Protein AF-A0A7V2XXB5-F1 (afdb_monomer_lite)

Radius of gyration: 15.59 Å; chains: 1; bounding box: 33×29×44 Å

pLDDT: mean 76.56, std 7.78, range [44.66, 89.81]

Secondary structure (DSSP, 8-state):
--GGGGGHHHHHHHHHHHHHHHTT-HHHHHHHHHHHHHHHHHHHHHHHT--TTTHHHHHHHHHHHHHHHHHHHHIIIIIIIS---HHHHHHHHHHHHHHHHHHHHHHHGGG-

Structure (mmCIF, N/CA/C/O backbone):
data_AF-A0A7V2XXB5-F1
#
_entry.id   AF-A0A7V2XXB5-F1
#
loop_
_atom_site.group_PDB
_atom_site.id
_atom_site.type_symbol
_atom_site.label_atom_id
_atom_site.label_alt_id
_atom_site.label_comp_id
_atom_site.label_asym_id
_atom_site.label_entity_id
_atom_site.label_seq_id
_atom_site.pdbx_PDB_ins_code
_atom_site.Cartn_x
_atom_site.Cartn_y
_atom_site.Cartn_z
_atom_site.occupancy
_atom_site.B_iso_or_equiv
_atom_site.auth_seq_id
_atom_site.auth_comp_id
_atom_site.auth_asym_id
_atom_site.auth_atom_id
_atom_site.pdbx_PDB_model_num
ATOM 1 N N . MET A 1 1 ? -5.727 11.584 25.026 1.00 53.78 1 MET A N 1
ATOM 2 C CA . MET A 1 1 ? -5.067 11.794 23.717 1.00 53.78 1 MET A CA 1
ATOM 3 C C . MET A 1 1 ? -6.157 12.047 22.678 1.00 53.78 1 MET A C 1
ATOM 5 O O . MET A 1 1 ? -7.113 11.283 22.649 1.00 53.78 1 MET A O 1
ATOM 9 N N . SER A 1 2 ? -6.111 13.148 21.919 1.00 65.25 2 SER A N 1
ATOM 10 C CA . SER A 1 2 ? -7.188 13.483 20.969 1.00 65.25 2 SER A CA 1
ATOM 11 C C . SER A 1 2 ? -7.191 12.485 19.808 1.00 65.25 2 SER A C 1
ATOM 13 O O . SER A 1 2 ? -6.167 12.338 19.144 1.00 65.25 2 SER A O 1
ATOM 15 N N . ARG A 1 3 ? -8.326 11.822 19.535 1.00 67.38 3 ARG A N 1
ATOM 16 C CA . ARG A 1 3 ? -8.477 10.838 18.435 1.00 67.38 3 ARG A CA 1
ATOM 17 C C . ARG A 1 3 ? -8.081 11.401 17.062 1.00 67.38 3 ARG A C 1
ATOM 19 O O . ARG A 1 3 ? -7.712 10.647 16.173 1.00 67.38 3 ARG A O 1
ATOM 26 N N . LYS A 1 4 ? -8.058 12.731 16.918 1.00 67.62 4 LYS A N 1
ATOM 27 C CA . LYS A 1 4 ? -7.592 13.449 15.722 1.00 67.62 4 LYS A CA 1
ATOM 28 C C . LYS A 1 4 ? -6.108 13.218 15.397 1.00 67.62 4 LYS A C 1
ATOM 30 O O . LYS A 1 4 ? -5.734 13.327 14.238 1.00 67.62 4 LYS A O 1
ATOM 35 N N . ILE A 1 5 ? -5.275 12.862 16.381 1.00 78.38 5 ILE A N 1
ATOM 36 C CA . ILE A 1 5 ? -3.846 12.561 16.166 1.00 78.38 5 ILE A CA 1
ATOM 37 C C . ILE A 1 5 ? -3.670 11.302 15.303 1.00 78.38 5 ILE A C 1
ATOM 39 O O . ILE A 1 5 ? -2.706 11.206 14.555 1.00 78.38 5 ILE A O 1
ATOM 43 N N . LEU A 1 6 ? -4.630 10.372 15.320 1.00 78.38 6 LEU A N 1
ATOM 44 C CA . LEU A 1 6 ? -4.590 9.161 14.491 1.00 78.38 6 LEU A CA 1
ATOM 45 C C . LEU A 1 6 ? -4.762 9.452 12.989 1.00 78.38 6 LEU A C 1
ATOM 47 O O . LEU A 1 6 ? -4.502 8.578 12.172 1.00 78.38 6 LEU A O 1
ATOM 51 N N . LEU A 1 7 ? -5.158 10.675 12.611 1.00 80.81 7 LEU A N 1
ATOM 52 C CA . LEU A 1 7 ? -5.282 11.102 11.213 1.00 80.81 7 LEU A CA 1
ATOM 53 C C . LEU A 1 7 ? -3.983 11.703 10.644 1.00 80.81 7 LEU A C 1
ATOM 55 O O . LEU A 1 7 ? -3.920 11.985 9.450 1.00 80.81 7 LEU A O 1
ATOM 59 N N . LEU A 1 8 ? -2.940 11.888 11.463 1.00 83.69 8 LEU A N 1
ATOM 60 C CA . LEU A 1 8 ? -1.641 12.398 11.003 1.00 83.69 8 LEU A CA 1
ATOM 61 C C . LEU A 1 8 ? -0.978 11.498 9.947 1.00 83.69 8 LEU A C 1
ATOM 63 O O . LEU A 1 8 ? -0.561 12.037 8.922 1.00 83.69 8 LEU A O 1
ATOM 67 N N . PRO A 1 9 ? -0.902 10.162 10.133 1.00 84.06 9 PRO A N 1
ATOM 68 C CA . PRO A 1 9 ? -0.324 9.274 9.127 1.00 84.06 9 PRO A CA 1
ATOM 69 C C . PRO A 1 9 ? -1.003 9.372 7.746 1.00 84.06 9 PRO A C 1
ATOM 71 O O . PRO A 1 9 ? -0.283 9.611 6.776 1.00 84.06 9 PRO A O 1
ATOM 74 N N . PRO A 1 10 ? -2.347 9.287 7.610 1.00 86.38 10 PRO A N 1
ATOM 75 C CA . PRO A 1 10 ? -2.985 9.480 6.308 1.00 86.38 10 PRO A CA 1
ATOM 76 C C . PRO A 1 10 ? -2.764 10.881 5.737 1.00 86.38 10 PRO A C 1
ATOM 78 O O . PRO A 1 10 ? -2.495 11.014 4.548 1.00 86.38 10 PRO A O 1
ATOM 81 N N . LEU A 1 11 ? -2.802 11.936 6.554 1.00 86.12 11 LEU A N 1
ATOM 82 C CA . LEU A 1 11 ? -2.549 13.294 6.060 1.00 86.12 11 LEU A CA 1
ATOM 83 C C . LEU A 1 11 ? -1.138 13.455 5.478 1.00 86.12 11 LEU A C 1
ATOM 85 O O . LEU A 1 11 ? -0.986 14.067 4.424 1.00 86.12 11 LEU A O 1
ATOM 89 N N . PHE A 1 12 ? -0.121 12.881 6.120 1.00 88.62 12 PHE A N 1
ATOM 90 C CA . PHE A 1 12 ? 1.251 12.927 5.615 1.00 88.62 12 PHE A CA 1
ATOM 91 C C . PHE A 1 12 ? 1.388 12.217 4.259 1.00 88.62 12 PHE A C 1
ATOM 93 O O . PHE A 1 12 ? 1.969 12.763 3.323 1.00 88.62 12 PHE A O 1
ATOM 100 N N . LEU A 1 13 ? 0.791 11.029 4.130 1.00 89.25 13 LEU A N 1
ATOM 101 C CA . LEU A 1 13 ? 0.825 10.244 2.892 1.00 89.25 13 LEU A CA 1
ATOM 102 C C . LEU A 1 13 ? 0.050 10.925 1.754 1.00 89.25 13 LEU A C 1
ATOM 104 O O . LEU A 1 13 ? 0.486 10.891 0.604 1.00 89.25 13 LEU A O 1
ATOM 108 N N . LEU A 1 14 ? -1.056 11.606 2.074 1.00 88.88 14 LEU A N 1
ATOM 109 C CA . LEU A 1 14 ? -1.803 12.410 1.108 1.00 88.88 14 LEU A CA 1
ATOM 110 C C . LEU A 1 14 ? -0.943 13.550 0.551 1.00 88.88 14 LEU A C 1
ATOM 112 O O . LEU A 1 14 ? -0.898 13.732 -0.663 1.00 88.88 14 LEU A O 1
ATOM 116 N N . VAL A 1 15 ? -0.239 14.288 1.416 1.00 89.81 15 VAL A N 1
ATOM 117 C CA . VAL A 1 15 ? 0.663 15.372 0.990 1.00 89.81 15 VAL A CA 1
ATOM 118 C C . VAL A 1 15 ? 1.767 14.834 0.079 1.00 89.81 15 VAL A C 1
ATOM 120 O O . VAL A 1 15 ? 2.007 15.425 -0.972 1.00 89.81 15 VAL A O 1
ATOM 123 N N . GLY A 1 16 ? 2.367 13.689 0.425 1.00 84.94 16 GLY A N 1
ATOM 124 C CA . GLY A 1 16 ? 3.335 13.003 -0.439 1.00 84.94 16 GLY A CA 1
ATOM 125 C C . GLY A 1 16 ? 2.763 12.694 -1.825 1.00 84.94 16 GLY A C 1
ATOM 126 O O . GLY A 1 16 ? 3.382 13.023 -2.832 1.00 84.94 16 GLY A O 1
ATOM 127 N N . SER A 1 17 ? 1.530 12.177 -1.891 1.00 87.31 17 SER A N 1
ATOM 128 C CA . SER A 1 17 ? 0.873 11.884 -3.173 1.00 87.31 17 SER A CA 1
ATOM 129 C C . SER A 1 17 ? 0.620 13.144 -4.004 1.00 87.31 17 SER A C 1
ATOM 131 O O . SER A 1 17 ? 0.897 13.163 -5.198 1.00 87.31 17 SER A O 1
ATOM 133 N N . VAL A 1 18 ? 0.163 14.236 -3.388 1.00 89.44 18 VAL A N 1
ATOM 134 C CA . VAL A 1 18 ? -0.078 15.497 -4.104 1.00 89.44 18 VAL A CA 1
ATOM 135 C C . VAL A 1 18 ? 1.232 16.070 -4.645 1.00 89.44 18 VAL A C 1
ATOM 137 O O . VAL A 1 18 ? 1.263 16.546 -5.778 1.00 89.44 18 VAL A O 1
ATOM 140 N N . PHE A 1 19 ? 2.316 15.983 -3.873 1.00 88.38 19 PHE A N 1
ATOM 141 C CA . PHE A 1 19 ? 3.628 16.459 -4.297 1.00 88.38 19 PHE A CA 1
ATOM 142 C C . PHE A 1 19 ? 4.179 15.636 -5.471 1.00 88.38 19 PHE A C 1
ATOM 144 O O . PHE A 1 19 ? 4.572 16.211 -6.484 1.00 88.38 19 PHE A O 1
ATOM 151 N N . SER A 1 20 ? 4.099 14.303 -5.402 1.00 86.56 20 SER A N 1
ATOM 152 C CA . SER A 1 20 ? 4.509 13.424 -6.508 1.00 86.56 20 SER A CA 1
ATOM 153 C C . SER A 1 20 ? 3.636 13.573 -7.761 1.00 86.56 20 SER A C 1
ATOM 155 O O . SER A 1 20 ? 4.096 13.371 -8.882 1.00 86.56 20 SER A O 1
ATOM 157 N N . CYS A 1 21 ? 2.371 13.978 -7.603 1.00 83.56 21 CYS A N 1
ATOM 158 C CA . CYS A 1 21 ? 1.518 14.332 -8.738 1.00 83.56 21 CYS A CA 1
ATOM 159 C C . CYS A 1 21 ? 2.015 15.597 -9.456 1.00 83.56 21 CYS A C 1
ATOM 161 O O . CYS A 1 21 ? 1.871 15.707 -10.671 1.00 83.56 21 CYS A O 1
ATOM 163 N N . GLN A 1 22 ? 2.582 16.556 -8.718 1.00 84.94 22 GLN A N 1
ATOM 164 C CA . GLN A 1 22 ? 3.125 17.796 -9.279 1.00 84.94 22 GLN A CA 1
ATOM 165 C C . GLN A 1 22 ? 4.503 17.593 -9.920 1.00 84.94 22 GLN A C 1
ATOM 167 O O . GLN A 1 22 ? 4.822 18.281 -10.888 1.00 84.94 22 GLN A O 1
ATOM 172 N N . SER A 1 23 ? 5.303 16.642 -9.425 1.00 80.06 23 SER A N 1
ATOM 173 C CA . SER A 1 23 ? 6.631 16.322 -9.970 1.00 80.06 23 SER A CA 1
ATOM 174 C C . SER A 1 23 ? 6.606 15.434 -11.225 1.00 80.06 23 SER A C 1
ATOM 176 O O . SER A 1 23 ? 7.664 15.152 -11.779 1.00 80.06 23 SER A O 1
ATOM 178 N N . ASN A 1 24 ? 5.426 15.020 -11.718 1.00 72.31 24 ASN A N 1
ATOM 179 C CA . ASN A 1 24 ? 5.250 14.043 -12.811 1.00 72.31 24 ASN A CA 1
ATOM 180 C C . ASN A 1 24 ? 5.884 12.658 -12.544 1.00 72.31 24 ASN A C 1
ATOM 182 O O . ASN A 1 24 ? 6.016 11.841 -13.460 1.00 72.31 24 ASN A O 1
ATOM 186 N N . GLU A 1 25 ? 6.213 12.340 -11.293 1.00 76.31 25 GLU A N 1
ATOM 187 C CA . GLU A 1 25 ? 6.720 11.028 -10.887 1.00 76.31 25 GLU A CA 1
ATOM 188 C C . GLU A 1 25 ? 5.542 10.067 -10.699 1.00 76.31 25 GLU A C 1
ATOM 190 O O . GLU A 1 25 ? 5.043 9.841 -9.595 1.00 76.31 25 GLU A O 1
ATOM 195 N N . SER A 1 26 ? 5.048 9.511 -11.814 1.00 74.50 26 SER A N 1
ATOM 196 C CA . SER A 1 26 ? 3.833 8.687 -11.794 1.00 74.50 26 SER A CA 1
ATOM 197 C C . SER A 1 26 ? 3.934 7.504 -10.827 1.00 74.50 26 SER A C 1
ATOM 199 O O . SER A 1 26 ? 2.928 7.183 -10.201 1.00 74.50 26 SER A O 1
ATOM 201 N N . LEU A 1 27 ? 5.095 6.853 -10.704 1.00 74.50 27 LEU A N 1
ATOM 202 C CA . LEU A 1 27 ? 5.262 5.711 -9.800 1.00 74.50 27 LEU A CA 1
ATOM 203 C C . LEU A 1 27 ? 5.170 6.132 -8.335 1.00 74.50 27 LEU A C 1
ATOM 205 O O . LEU A 1 27 ? 4.369 5.561 -7.594 1.00 74.50 27 LEU A O 1
ATOM 209 N N . ASP A 1 28 ? 5.907 7.170 -7.942 1.00 78.25 28 ASP A N 1
ATOM 210 C CA . ASP A 1 28 ? 5.883 7.677 -6.571 1.00 78.25 28 ASP A CA 1
ATOM 211 C C . ASP A 1 28 ? 4.482 8.154 -6.191 1.00 78.25 28 ASP A C 1
ATOM 213 O O . ASP A 1 28 ? 3.987 7.814 -5.116 1.00 78.25 28 ASP A O 1
ATOM 217 N N . PHE A 1 29 ? 3.777 8.827 -7.107 1.00 82.62 29 PHE A N 1
ATOM 218 C CA . PHE A 1 29 ? 2.373 9.192 -6.918 1.00 82.62 29 PHE A CA 1
ATOM 219 C C . PHE A 1 29 ? 1.509 7.985 -6.528 1.00 82.62 29 PHE A C 1
ATOM 221 O O . PHE A 1 29 ? 0.782 8.042 -5.534 1.00 82.62 29 PHE A O 1
ATOM 228 N N . TRP A 1 30 ? 1.598 6.884 -7.281 1.00 79.94 30 TRP A N 1
ATOM 229 C CA . TRP A 1 30 ? 0.812 5.680 -7.008 1.00 79.94 30 TRP A CA 1
ATOM 230 C C . TRP A 1 30 ? 1.214 5.011 -5.691 1.00 79.94 30 TRP A C 1
ATOM 232 O O . TRP A 1 30 ? 0.331 4.549 -4.968 1.00 79.94 30 TRP A O 1
ATOM 242 N N . PHE A 1 31 ? 2.505 4.992 -5.347 1.00 81.94 31 PHE A N 1
ATOM 243 C CA . PHE A 1 31 ? 2.981 4.471 -4.063 1.00 81.94 31 PHE A CA 1
ATOM 244 C C . PHE A 1 31 ? 2.450 5.285 -2.878 1.00 81.94 31 PHE A C 1
ATOM 246 O O . PHE A 1 31 ? 1.882 4.711 -1.943 1.00 81.94 31 PHE A O 1
ATOM 253 N N . TRP A 1 32 ? 2.566 6.614 -2.924 1.00 83.94 32 TRP A N 1
ATOM 254 C CA . TRP A 1 32 ? 2.048 7.492 -1.873 1.00 83.94 32 TRP A CA 1
ATOM 255 C C . TRP A 1 32 ? 0.524 7.418 -1.766 1.00 83.94 32 TRP A C 1
ATOM 257 O O . TRP A 1 32 ? -0.011 7.363 -0.658 1.00 83.94 32 TRP A O 1
ATOM 267 N N . LEU A 1 33 ? -0.185 7.347 -2.898 1.00 83.06 33 LEU A N 1
ATOM 268 C CA . LEU A 1 33 ? -1.639 7.193 -2.928 1.00 83.06 33 LEU A CA 1
ATOM 269 C C . LEU A 1 33 ? -2.080 5.848 -2.333 1.00 83.06 33 LEU A C 1
ATOM 271 O O . LEU A 1 33 ? -3.039 5.799 -1.560 1.00 83.06 33 LEU A O 1
ATOM 275 N N . PHE A 1 34 ? -1.375 4.759 -2.646 1.00 84.75 34 PHE A N 1
ATOM 276 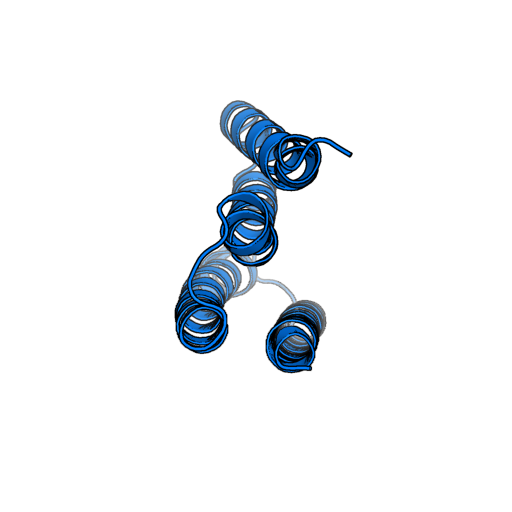C CA . PHE A 1 34 ? -1.645 3.448 -2.058 1.00 84.75 34 PHE A CA 1
ATOM 277 C C . PHE A 1 34 ? -1.415 3.460 -0.545 1.00 84.75 34 PHE A C 1
ATOM 279 O O . PHE A 1 34 ? -2.284 3.025 0.212 1.00 84.75 34 PHE A O 1
ATOM 286 N N . GLY A 1 35 ? -0.295 4.033 -0.092 1.00 82.81 35 GLY A N 1
ATOM 287 C CA . GLY A 1 35 ? -0.015 4.229 1.329 1.00 82.81 35 GLY A CA 1
ATOM 288 C C . GLY A 1 35 ? -1.100 5.053 2.027 1.00 82.81 35 GLY A C 1
ATOM 289 O O . GLY A 1 35 ? -1.571 4.677 3.103 1.00 82.81 35 GLY A O 1
ATOM 290 N N . PHE A 1 36 ? -1.557 6.139 1.400 1.00 86.31 36 PHE A N 1
ATOM 291 C CA . PHE A 1 36 ? -2.657 6.955 1.905 1.00 86.31 36 PHE A CA 1
ATOM 292 C C . PHE A 1 36 ? -3.934 6.128 2.085 1.00 86.31 36 PHE A C 1
ATOM 294 O O . PHE A 1 36 ? -4.477 6.082 3.189 1.00 86.31 36 PHE A O 1
ATOM 301 N N . LEU A 1 37 ? -4.383 5.426 1.043 1.00 84.12 37 LEU A N 1
ATOM 302 C CA . LEU A 1 37 ? -5.606 4.617 1.080 1.00 84.12 37 LEU A CA 1
ATOM 303 C C . LEU A 1 37 ? -5.517 3.496 2.123 1.00 84.12 37 LEU A C 1
ATOM 305 O O . LEU A 1 37 ? -6.468 3.259 2.868 1.00 84.12 37 LEU A O 1
ATOM 309 N N . PHE A 1 38 ? -4.349 2.868 2.234 1.00 82.81 38 PHE A N 1
ATOM 310 C CA . PHE A 1 38 ? -4.060 1.849 3.233 1.00 82.81 38 PHE A CA 1
ATOM 311 C C . PHE A 1 38 ? -4.131 2.394 4.667 1.00 82.81 38 PHE A C 1
ATOM 313 O O . PHE A 1 38 ? -4.787 1.818 5.536 1.00 82.81 38 PHE A O 1
ATOM 320 N N . SER A 1 39 ? -3.507 3.545 4.917 1.00 82.19 39 SER A N 1
ATOM 321 C CA . SER A 1 39 ? -3.542 4.194 6.230 1.00 82.19 39 SER A CA 1
ATOM 322 C C . SER A 1 39 ? -4.950 4.682 6.594 1.00 82.19 39 SER A C 1
ATOM 324 O O . SER A 1 39 ? -5.379 4.514 7.733 1.00 82.19 39 SER A O 1
ATOM 326 N N . CYS A 1 40 ? -5.717 5.198 5.629 1.00 82.75 40 CYS A N 1
ATOM 327 C CA . CYS A 1 40 ? -7.127 5.527 5.818 1.00 82.75 40 CYS A CA 1
ATOM 328 C C . CYS A 1 40 ? -7.918 4.294 6.249 1.00 82.75 40 CYS A C 1
ATOM 330 O O . CYS A 1 40 ? -8.709 4.375 7.183 1.00 82.75 40 CYS A O 1
ATOM 332 N N . LEU A 1 41 ? -7.663 3.135 5.644 1.00 82.12 41 LEU A N 1
ATOM 333 C CA . LEU A 1 41 ? -8.337 1.906 6.036 1.00 82.12 41 LEU A CA 1
ATOM 334 C C . LEU A 1 41 ? -8.109 1.537 7.502 1.00 82.12 41 LEU A C 1
ATOM 336 O O . LEU A 1 41 ? -9.045 1.111 8.169 1.00 82.12 41 LEU A O 1
ATOM 340 N N . ILE A 1 42 ? -6.884 1.696 8.001 1.00 78.25 42 ILE A N 1
ATOM 341 C CA . ILE A 1 42 ? -6.510 1.296 9.363 1.00 78.25 42 ILE A CA 1
ATOM 342 C C . ILE A 1 42 ? -6.956 2.339 10.390 1.00 78.25 42 ILE A C 1
ATOM 344 O O . ILE A 1 42 ? -7.557 1.992 11.404 1.00 78.25 42 ILE A O 1
ATOM 348 N N . PHE A 1 43 ? -6.664 3.617 10.145 1.00 78.75 43 PHE A N 1
ATOM 349 C CA . PHE A 1 43 ? -6.795 4.665 11.156 1.00 78.75 43 PHE A CA 1
ATOM 350 C C . PHE A 1 43 ? -8.164 5.348 11.168 1.00 78.75 43 PHE A C 1
ATOM 352 O O . PHE A 1 43 ? -8.598 5.814 12.221 1.00 78.75 43 PHE A O 1
ATOM 359 N N . LEU A 1 44 ? -8.866 5.414 10.033 1.00 78.44 44 LEU A N 1
ATOM 360 C CA . LEU A 1 44 ? -10.137 6.135 9.927 1.00 78.44 44 LEU A CA 1
ATOM 361 C C . LEU A 1 44 ? -11.260 5.471 10.744 1.00 78.44 44 LEU A C 1
ATOM 363 O O . LEU A 1 44 ? -11.950 6.192 11.469 1.00 78.44 44 LEU A O 1
ATOM 367 N N . PRO A 1 45 ? -11.409 4.129 10.745 1.00 76.06 45 PRO A N 1
ATOM 368 C CA . PRO A 1 45 ? -12.399 3.470 11.594 1.00 76.06 45 PRO A CA 1
ATOM 369 C C . PRO A 1 45 ? -12.132 3.663 13.092 1.00 76.06 45 PRO A C 1
ATOM 371 O O . PRO A 1 45 ? -13.067 3.897 13.857 1.00 76.06 45 PRO A O 1
ATOM 374 N N . VAL A 1 46 ? -10.853 3.671 13.492 1.00 74.75 46 VAL A N 1
ATOM 375 C CA . VAL A 1 46 ? -10.415 3.905 14.880 1.00 74.75 46 VAL A CA 1
ATOM 376 C C . VAL A 1 46 ? -10.659 5.359 15.302 1.00 74.75 46 VAL A C 1
ATOM 378 O O . VAL A 1 46 ? -11.151 5.627 16.399 1.00 74.75 46 VAL A O 1
ATOM 381 N N . ALA A 1 47 ? -1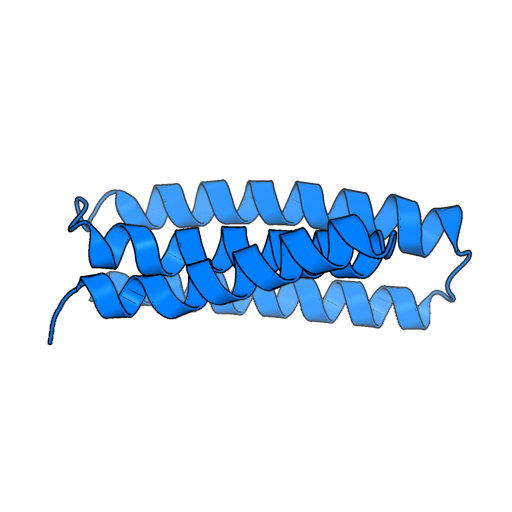0.356 6.325 14.431 1.00 71.75 47 ALA A N 1
ATOM 382 C CA . ALA A 1 47 ? -10.537 7.747 14.714 1.00 71.75 47 ALA A CA 1
ATOM 383 C C . ALA A 1 47 ? -12.021 8.147 14.821 1.00 71.75 47 ALA A C 1
ATOM 385 O O . ALA A 1 47 ? -12.360 9.026 15.618 1.00 71.75 47 ALA A O 1
ATOM 386 N N . LEU A 1 48 ? -12.893 7.495 14.044 1.00 75.19 48 LEU A N 1
ATOM 387 C CA . LEU A 1 48 ? -14.317 7.824 13.915 1.00 75.19 48 LEU A CA 1
ATOM 388 C C . LEU A 1 48 ? -15.261 6.881 14.681 1.00 75.19 48 LEU A C 1
ATOM 390 O O . LEU A 1 48 ? -16.465 7.111 14.668 1.00 75.19 48 LEU A O 1
ATOM 394 N N . SER A 1 49 ? -14.732 5.891 15.413 1.00 70.12 49 SER A N 1
ATOM 395 C CA . SER A 1 49 ? -15.518 5.013 16.309 1.00 70.12 49 SER A CA 1
ATOM 396 C C . SER A 1 49 ? -16.620 4.232 15.589 1.00 70.12 49 SER A C 1
ATOM 398 O O . SER A 1 49 ? -17.777 4.231 16.008 1.00 70.12 49 SER A O 1
ATOM 400 N N . PHE A 1 50 ? -16.260 3.606 14.472 1.00 70.38 50 PHE A N 1
ATOM 401 C CA . PHE A 1 50 ? -17.171 2.739 13.730 1.00 70.38 50 PHE A CA 1
ATOM 402 C C . PHE A 1 50 ? -17.459 1.423 14.480 1.00 70.38 50 PHE A C 1
ATOM 404 O O . PHE A 1 50 ? -16.723 1.035 15.375 1.00 70.38 50 PHE A O 1
ATOM 411 N N . ASP A 1 51 ? -18.532 0.729 14.089 1.00 69.12 51 ASP A N 1
ATOM 412 C CA . ASP A 1 51 ? -18.980 -0.543 14.679 1.00 69.12 51 ASP A CA 1
ATOM 413 C C . ASP A 1 51 ? -17.932 -1.669 14.517 1.00 69.12 51 ASP A C 1
ATOM 415 O O . ASP A 1 51 ? -17.752 -2.223 13.422 1.00 69.12 51 ASP A O 1
ATOM 419 N N . ASP A 1 52 ? -17.272 -2.026 15.625 1.00 66.38 52 ASP A N 1
ATOM 420 C CA . ASP A 1 52 ? -16.109 -2.928 15.706 1.00 66.38 52 ASP A CA 1
ATOM 421 C C . ASP A 1 52 ? -16.330 -4.306 15.057 1.00 66.38 52 ASP A C 1
ATOM 423 O O . ASP A 1 52 ? -15.388 -4.960 14.608 1.00 66.38 52 ASP A O 1
ATOM 427 N N . LYS A 1 53 ? -17.581 -4.768 14.937 1.00 68.31 53 LYS A N 1
ATOM 428 C CA . LYS A 1 53 ? -17.879 -6.081 14.337 1.00 68.31 53 LYS A CA 1
ATOM 429 C C . LYS A 1 53 ? -17.866 -6.076 12.810 1.00 68.31 53 LYS A C 1
ATOM 431 O O . LYS A 1 53 ? -17.559 -7.104 12.201 1.00 68.31 53 LYS A O 1
ATOM 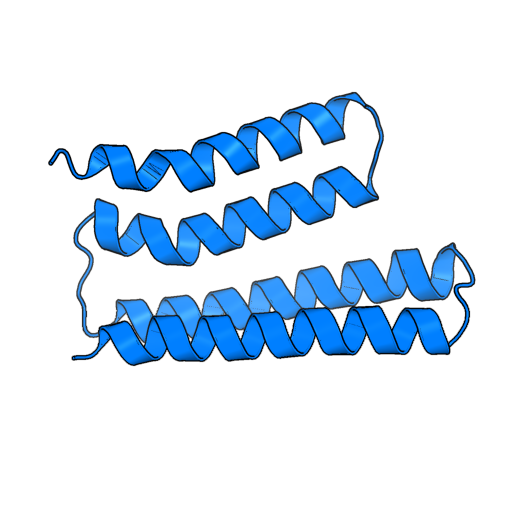436 N N . LYS A 1 54 ? -18.228 -4.955 12.181 1.00 69.19 54 LYS A N 1
ATOM 437 C CA . LYS A 1 54 ? -18.395 -4.844 10.718 1.00 69.19 54 LYS A CA 1
ATOM 438 C C . LYS A 1 54 ? -17.179 -4.218 10.044 1.00 69.19 54 LYS A C 1
ATOM 440 O O . LYS A 1 54 ? -16.857 -4.579 8.914 1.00 69.19 54 LYS A O 1
ATOM 445 N N . VAL A 1 55 ? -16.488 -3.330 10.753 1.00 74.75 55 VAL A N 1
ATOM 446 C CA . VAL A 1 55 ? -15.287 -2.619 10.293 1.00 74.75 55 VAL A CA 1
ATOM 447 C C . VAL A 1 55 ? -14.207 -3.547 9.714 1.00 74.75 55 VAL A C 1
ATOM 449 O O . VAL A 1 55 ? -13.791 -3.291 8.582 1.00 74.75 55 VAL A O 1
ATOM 452 N N . PRO A 1 56 ? -13.831 -4.671 10.360 1.00 72.75 56 PRO A N 1
ATOM 453 C CA . PRO A 1 56 ? -12.763 -5.538 9.856 1.00 72.75 56 PRO A CA 1
ATOM 454 C C . PRO A 1 56 ? -13.104 -6.199 8.520 1.00 72.75 56 PRO A C 1
ATOM 456 O O . PRO A 1 56 ? -12.235 -6.399 7.675 1.00 72.75 56 PRO A O 1
ATOM 459 N N . VAL A 1 57 ? -14.382 -6.527 8.299 1.00 76.31 57 VAL A N 1
ATOM 460 C CA . VAL A 1 57 ? -14.836 -7.159 7.052 1.00 76.31 57 VAL A CA 1
ATOM 461 C C . VAL A 1 57 ? -14.751 -6.165 5.897 1.00 76.31 57 VAL A C 1
ATOM 463 O O . VAL A 1 57 ? -14.222 -6.505 4.840 1.00 76.31 57 VAL A O 1
ATOM 466 N N . PHE A 1 58 ? -15.212 -4.928 6.109 1.00 76.88 58 PHE A N 1
ATOM 467 C CA . PHE A 1 58 ? -15.109 -3.867 5.106 1.00 76.88 58 PHE A CA 1
ATOM 468 C C . PHE A 1 58 ? -13.658 -3.483 4.820 1.00 76.88 58 PHE A C 1
ATOM 470 O O . PHE A 1 58 ? -13.308 -3.300 3.657 1.00 76.88 58 PHE A O 1
ATOM 477 N N . GLN A 1 59 ? -12.807 -3.420 5.848 1.00 79.06 59 GLN A N 1
ATOM 478 C CA . GLN A 1 59 ? -11.375 -3.180 5.687 1.00 79.06 59 GLN A CA 1
ATOM 479 C C . GLN A 1 59 ? -10.715 -4.288 4.855 1.00 79.06 59 GLN A C 1
ATOM 481 O O . GLN A 1 59 ? -10.021 -3.993 3.892 1.00 79.06 59 GLN A O 1
ATOM 486 N N . ILE A 1 60 ? -10.964 -5.568 5.140 1.00 79.56 60 ILE A N 1
ATOM 487 C CA . ILE A 1 60 ? -10.376 -6.659 4.344 1.00 79.56 60 ILE A CA 1
ATOM 488 C C . ILE A 1 60 ? -10.860 -6.602 2.886 1.00 79.56 60 ILE A C 1
ATOM 490 O O . ILE A 1 60 ? -10.047 -6.715 1.969 1.00 79.56 60 ILE A O 1
ATOM 494 N N . PHE A 1 61 ? -12.155 -6.364 2.651 1.00 79.31 61 PHE A N 1
ATOM 495 C CA . PHE A 1 61 ? -12.700 -6.256 1.292 1.00 79.31 61 PHE A CA 1
ATOM 496 C C . PHE A 1 61 ? -12.092 -5.090 0.504 1.00 79.31 61 PHE A C 1
ATOM 498 O O . PHE A 1 61 ? -11.639 -5.276 -0.626 1.00 79.31 61 PHE A O 1
ATOM 505 N N . PHE A 1 62 ? -12.042 -3.894 1.096 1.00 80.75 62 PHE A N 1
ATOM 506 C CA . PHE A 1 62 ? -11.438 -2.732 0.446 1.00 80.75 62 PHE A CA 1
ATOM 507 C C . PHE A 1 62 ? -9.940 -2.919 0.219 1.00 80.75 62 PHE A C 1
ATOM 509 O O . PHE A 1 62 ? -9.429 -2.537 -0.830 1.00 80.75 62 PHE A O 1
ATOM 516 N N . LEU A 1 63 ? -9.242 -3.536 1.171 1.0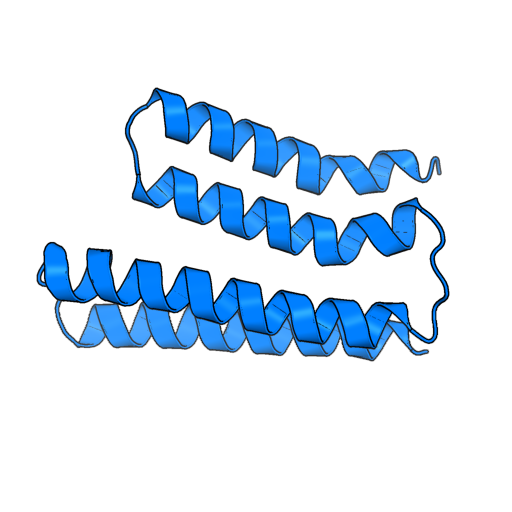0 83.62 63 LEU A N 1
ATOM 517 C CA . LEU A 1 63 ? -7.822 -3.833 1.058 1.00 83.62 63 LEU A CA 1
ATOM 518 C C . LEU A 1 63 ? -7.535 -4.763 -0.128 1.00 83.62 63 LEU A C 1
ATOM 520 O O . LEU A 1 63 ? -6.601 -4.508 -0.883 1.00 83.62 63 LEU A O 1
ATOM 524 N N . MET A 1 64 ? -8.354 -5.799 -0.334 1.00 80.50 64 MET A N 1
ATOM 525 C CA . MET A 1 64 ? -8.224 -6.688 -1.494 1.00 80.50 64 MET A CA 1
ATOM 526 C C . MET A 1 64 ? -8.445 -5.949 -2.819 1.00 80.50 64 MET A C 1
ATOM 528 O O . MET A 1 64 ? -7.696 -6.163 -3.770 1.00 80.50 64 MET A O 1
ATOM 532 N N . ILE A 1 65 ? -9.437 -5.055 -2.887 1.00 83.75 65 ILE A N 1
ATOM 533 C CA . ILE A 1 65 ? -9.702 -4.246 -4.088 1.00 83.75 65 ILE A CA 1
ATOM 534 C C . ILE A 1 65 ? -8.528 -3.300 -4.370 1.00 83.75 65 ILE A C 1
ATOM 536 O O . ILE A 1 65 ? -8.040 -3.246 -5.498 1.00 83.75 65 ILE A O 1
ATOM 540 N N . LEU A 1 66 ? -8.038 -2.592 -3.347 1.00 83.25 66 LEU A N 1
ATOM 5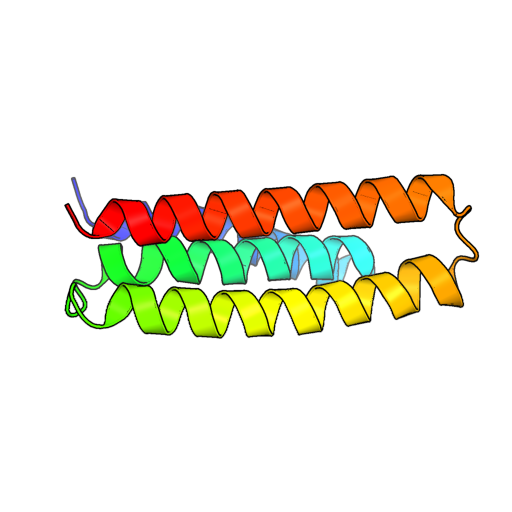41 C CA . LEU A 1 66 ? -6.881 -1.701 -3.461 1.00 83.25 66 LEU A CA 1
ATOM 542 C C . LEU A 1 66 ? -5.640 -2.452 -3.930 1.00 83.25 66 LEU A C 1
ATOM 544 O O . LEU A 1 66 ? -4.927 -1.975 -4.809 1.00 83.25 66 LEU A O 1
ATOM 548 N N . PHE A 1 67 ? -5.408 -3.640 -3.375 1.00 83.06 67 PHE A N 1
ATOM 549 C CA . PHE A 1 67 ? -4.309 -4.502 -3.776 1.00 83.06 67 PHE A CA 1
ATOM 550 C C . PHE A 1 67 ? -4.414 -4.910 -5.246 1.00 83.06 67 PHE A C 1
ATOM 552 O O . PHE A 1 67 ? -3.431 -4.796 -5.966 1.00 83.06 67 PHE A O 1
ATOM 559 N N . LEU A 1 68 ? -5.592 -5.330 -5.720 1.00 82.75 68 LEU A N 1
ATOM 560 C CA . LEU A 1 68 ? -5.788 -5.706 -7.124 1.00 82.75 68 LEU A CA 1
ATOM 561 C C . LEU A 1 68 ? -5.538 -4.532 -8.077 1.00 82.75 68 LEU A C 1
ATOM 563 O O . LEU A 1 68 ? -4.864 -4.707 -9.090 1.00 82.75 68 LEU A O 1
ATOM 567 N N . ILE A 1 69 ? -6.036 -3.337 -7.744 1.00 81.81 69 ILE A N 1
ATOM 568 C CA . ILE A 1 69 ? -5.824 -2.122 -8.547 1.00 81.81 69 ILE A CA 1
ATOM 569 C C . ILE A 1 69 ? -4.335 -1.770 -8.597 1.00 81.81 69 ILE A C 1
ATOM 571 O O . ILE A 1 69 ? -3.789 -1.515 -9.671 1.00 81.81 69 ILE A O 1
ATOM 575 N N . PHE A 1 70 ? -3.667 -1.786 -7.443 1.00 80.38 70 PHE A N 1
ATOM 576 C CA . PHE A 1 70 ? -2.255 -1.438 -7.341 1.00 80.38 70 PHE A CA 1
ATOM 577 C C . PHE A 1 70 ? -1.358 -2.471 -8.029 1.00 80.38 70 PHE A C 1
ATOM 579 O O . PHE A 1 70 ? -0.465 -2.106 -8.787 1.00 80.38 70 PHE A O 1
ATOM 586 N N . PHE A 1 71 ? -1.644 -3.759 -7.844 1.00 80.00 71 PHE A N 1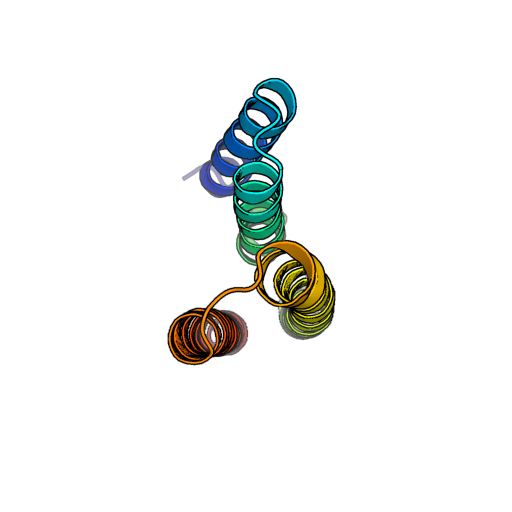
ATOM 587 C CA . PHE A 1 71 ? -0.920 -4.845 -8.491 1.00 80.00 71 PHE A CA 1
ATOM 588 C C . PHE A 1 71 ? -1.102 -4.825 -10.011 1.00 80.00 71 PHE A C 1
ATOM 590 O O . PHE A 1 71 ? -0.127 -4.982 -10.737 1.00 80.00 71 PHE A O 1
ATOM 597 N N . ALA A 1 72 ? -2.317 -4.576 -10.513 1.00 78.62 72 ALA A N 1
ATOM 598 C CA . ALA A 1 72 ? -2.558 -4.419 -11.948 1.00 78.62 72 ALA A CA 1
ATOM 599 C C . ALA A 1 72 ? -1.800 -3.213 -12.524 1.00 78.62 72 ALA A C 1
ATOM 601 O O . ALA A 1 72 ? -1.244 -3.293 -13.621 1.00 78.62 72 ALA A O 1
ATOM 602 N N . ARG A 1 73 ? -1.738 -2.105 -11.774 1.00 77.94 73 ARG A N 1
ATOM 603 C CA . ARG A 1 73 ? -0.978 -0.913 -12.157 1.00 77.94 73 ARG A CA 1
ATOM 604 C C . ARG A 1 73 ? 0.522 -1.195 -12.223 1.00 77.94 73 ARG A C 1
ATOM 606 O O . ARG A 1 73 ? 1.124 -0.874 -13.245 1.00 77.94 73 ARG A O 1
ATOM 613 N N . LEU A 1 74 ? 1.088 -1.812 -11.185 1.00 74.81 74 LEU A N 1
ATOM 614 C CA . LEU A 1 74 ? 2.485 -2.253 -11.161 1.00 74.81 74 LEU A CA 1
ATOM 615 C C . LEU A 1 74 ? 2.763 -3.221 -12.307 1.00 74.81 74 LEU A C 1
ATOM 617 O O . LEU A 1 74 ? 3.679 -3.006 -13.082 1.00 74.81 74 LEU A O 1
ATOM 621 N N . ALA A 1 75 ? 1.931 -4.241 -12.504 1.00 72.62 75 ALA A N 1
ATOM 622 C CA . ALA A 1 75 ? 2.154 -5.202 -13.574 1.00 72.62 75 ALA A CA 1
ATOM 623 C C . ALA A 1 75 ? 2.137 -4.554 -14.969 1.00 72.62 75 ALA A C 1
ATOM 625 O O . ALA A 1 75 ? 2.955 -4.894 -15.822 1.00 72.62 75 ALA A O 1
ATOM 626 N N . PHE A 1 76 ? 1.243 -3.591 -15.204 1.00 71.12 76 PHE A N 1
ATOM 627 C CA . PHE A 1 76 ? 1.167 -2.903 -16.489 1.00 71.12 76 PHE A CA 1
ATOM 628 C C . PHE A 1 76 ? 2.317 -1.906 -16.707 1.00 71.12 76 PHE A C 1
ATOM 630 O O . PHE A 1 76 ? 2.912 -1.894 -17.781 1.00 71.12 76 PHE A O 1
ATOM 637 N N . TRP A 1 77 ? 2.656 -1.075 -15.717 1.00 66.62 77 TRP A N 1
ATOM 638 C CA . TRP A 1 77 ? 3.721 -0.077 -15.879 1.00 66.62 77 TRP A CA 1
ATOM 639 C C . TRP A 1 77 ? 5.116 -0.649 -15.664 1.00 66.62 77 TRP A C 1
ATOM 641 O O . TRP A 1 77 ? 5.982 -0.455 -16.513 1.00 66.62 77 TRP A O 1
ATOM 651 N N . ASP A 1 78 ? 5.324 -1.411 -14.601 1.00 65.38 78 ASP A N 1
ATOM 652 C CA . ASP A 1 78 ? 6.643 -1.923 -14.250 1.00 65.38 78 ASP A CA 1
ATOM 653 C C . ASP A 1 78 ? 7.024 -3.144 -15.100 1.00 65.38 78 ASP A C 1
ATOM 655 O O . ASP A 1 78 ? 8.108 -3.171 -15.681 1.00 65.38 78 ASP A O 1
ATOM 659 N N . PHE A 1 79 ? 6.138 -4.130 -15.295 1.00 68.00 79 PHE A N 1
ATOM 660 C CA . PHE A 1 79 ? 6.517 -5.314 -16.092 1.00 68.00 79 PHE A CA 1
ATOM 661 C C . PHE A 1 79 ? 6.373 -5.118 -17.589 1.00 68.00 79 PHE A C 1
ATOM 663 O O . PHE A 1 79 ? 7.295 -5.449 -18.334 1.00 68.00 79 PHE A O 1
ATOM 670 N N . LEU A 1 80 ? 5.237 -4.589 -18.044 1.00 65.19 80 LEU A N 1
ATOM 671 C CA . LEU A 1 80 ? 4.975 -4.494 -19.479 1.00 65.19 80 LEU A CA 1
ATOM 672 C C . LEU A 1 80 ? 5.568 -3.233 -20.113 1.00 65.19 80 LEU A C 1
ATOM 674 O O . LEU A 1 80 ? 6.035 -3.311 -21.246 1.00 65.19 80 LEU A O 1
ATOM 678 N N . SER A 1 81 ? 5.573 -2.091 -19.413 1.00 66.31 81 SER A N 1
ATOM 679 C CA . SER A 1 81 ? 6.037 -0.825 -20.004 1.00 66.31 81 SER A CA 1
ATOM 680 C C . SER A 1 81 ? 7.537 -0.563 -19.823 1.00 66.31 81 SER A C 1
ATOM 682 O O . SER A 1 81 ? 8.173 -0.067 -20.750 1.00 66.31 81 SER A O 1
ATOM 684 N N . LEU A 1 82 ? 8.118 -0.931 -18.671 1.00 66.75 82 LEU A N 1
ATOM 685 C CA . LEU A 1 82 ? 9.539 -0.695 -18.367 1.00 66.75 82 LEU A CA 1
ATOM 686 C C . LEU A 1 82 ? 10.457 -1.872 -18.736 1.00 66.75 82 LEU A C 1
ATOM 688 O O . LEU A 1 82 ? 11.677 -1.728 -18.687 1.00 66.75 82 LEU A O 1
ATOM 692 N N . GLY A 1 83 ? 9.900 -3.027 -19.121 1.00 69.06 83 GLY A N 1
ATOM 693 C CA . GLY A 1 83 ? 10.688 -4.202 -19.509 1.00 69.06 83 GLY A CA 1
ATOM 694 C C . GLY A 1 83 ? 11.560 -4.745 -18.372 1.00 69.06 83 GLY A C 1
ATOM 695 O O . GLY A 1 83 ? 12.671 -5.224 -18.615 1.00 69.06 83 GLY A O 1
ATOM 696 N N . LEU A 1 84 ? 11.081 -4.634 -17.128 1.00 68.75 84 LEU A N 1
ATOM 697 C CA . LEU A 1 84 ? 11.801 -5.080 -15.940 1.00 68.75 84 LEU A CA 1
ATOM 698 C C . LEU A 1 84 ? 12.151 -6.571 -16.007 1.00 68.75 84 LEU A C 1
ATOM 700 O O . LEU A 1 84 ? 11.389 -7.407 -16.500 1.00 68.75 84 LEU A O 1
ATOM 704 N N . LYS A 1 85 ? 13.323 -6.920 -15.469 1.00 76.94 85 LYS A N 1
ATOM 705 C CA . LYS A 1 85 ? 13.778 -8.311 -15.418 1.00 76.94 85 LYS A CA 1
ATOM 706 C C . LYS A 1 85 ? 12.905 -9.111 -14.450 1.00 76.94 85 LYS A C 1
ATOM 708 O O . LYS A 1 85 ? 12.509 -8.629 -13.392 1.00 76.94 85 LYS A O 1
ATOM 713 N N . THR A 1 86 ? 12.682 -10.385 -14.765 1.00 72.00 86 THR A N 1
ATOM 714 C CA . THR A 1 86 ? 11.783 -11.289 -14.024 1.00 72.00 86 THR A CA 1
ATOM 715 C C . THR A 1 86 ? 12.076 -11.380 -12.519 1.00 72.00 86 THR A C 1
ATOM 717 O O . THR A 1 86 ? 11.173 -11.633 -11.728 1.00 72.00 86 THR A O 1
ATOM 720 N N . HIS A 1 87 ? 13.326 -11.173 -12.095 1.00 73.62 87 HIS A N 1
ATOM 721 C CA . HIS A 1 87 ? 13.697 -11.216 -10.678 1.00 73.62 87 HIS A CA 1
ATOM 722 C C . HIS A 1 87 ? 13.265 -9.964 -9.905 1.00 73.62 87 HIS A C 1
ATOM 724 O O . HIS A 1 87 ? 12.807 -10.089 -8.774 1.00 73.62 87 HIS A O 1
ATOM 730 N N . GLU A 1 88 ? 13.348 -8.778 -10.512 1.00 72.31 88 GLU A N 1
ATOM 731 C CA . GLU A 1 88 ? 12.841 -7.537 -9.913 1.00 72.31 88 GLU A CA 1
ATOM 732 C C . GLU A 1 88 ? 11.322 -7.647 -9.759 1.00 72.31 88 GLU A C 1
ATOM 734 O O . GLU A 1 88 ? 10.771 -7.360 -8.698 1.00 72.31 88 GLU A O 1
ATOM 739 N N . ALA A 1 89 ? 10.663 -8.237 -10.761 1.00 67.81 89 ALA A N 1
ATOM 740 C CA . ALA A 1 89 ? 9.240 -8.530 -10.717 1.00 67.81 89 ALA A CA 1
ATOM 741 C C . ALA A 1 89 ? 8.797 -9.412 -9.557 1.00 67.81 89 ALA A C 1
ATOM 743 O O . ALA A 1 89 ? 7.822 -9.113 -8.862 1.00 67.81 89 ALA A O 1
ATOM 744 N N . LEU A 1 90 ? 9.545 -10.489 -9.334 1.00 70.38 90 LEU A N 1
ATOM 745 C CA . LEU A 1 90 ? 9.322 -11.399 -8.223 1.00 70.38 90 LEU A CA 1
ATOM 746 C C . LEU A 1 90 ? 9.486 -10.701 -6.871 1.00 70.38 90 LEU A C 1
ATOM 748 O O . LEU A 1 90 ? 8.674 -10.936 -5.978 1.00 70.38 90 LEU A O 1
ATOM 752 N N . LEU A 1 91 ? 10.486 -9.827 -6.725 1.00 78.44 91 LEU A N 1
ATOM 753 C CA . LEU A 1 91 ? 10.725 -9.090 -5.482 1.00 78.44 91 LEU A CA 1
ATOM 754 C C . LEU A 1 91 ? 9.583 -8.118 -5.162 1.00 78.44 91 LEU A C 1
ATOM 756 O O . LEU A 1 91 ? 9.080 -8.131 -4.037 1.00 78.44 91 LEU A O 1
ATOM 760 N N . TYR A 1 92 ? 9.121 -7.338 -6.144 1.00 72.31 92 TYR A N 1
ATOM 761 C CA . TYR A 1 92 ? 7.973 -6.445 -5.957 1.00 72.31 92 TYR A CA 1
ATOM 762 C C . TYR A 1 92 ? 6.694 -7.230 -5.636 1.00 72.31 92 TYR A C 1
ATOM 764 O O . TYR A 1 92 ? 5.996 -6.907 -4.675 1.00 72.31 92 TYR A O 1
ATOM 772 N N . GLY A 1 93 ? 6.412 -8.309 -6.374 1.00 72.19 93 GLY A N 1
ATOM 773 C CA . GLY A 1 93 ? 5.243 -9.158 -6.126 1.00 72.19 93 GLY A CA 1
ATOM 774 C C . GLY A 1 93 ? 5.241 -9.792 -4.729 1.00 72.19 93 GLY A C 1
ATOM 775 O O . GLY A 1 93 ? 4.214 -9.772 -4.044 1.00 72.19 93 GLY A O 1
ATOM 776 N N . LEU A 1 94 ? 6.390 -10.303 -4.272 1.00 78.06 94 LEU A N 1
ATOM 777 C CA . LEU A 1 94 ? 6.553 -10.857 -2.923 1.00 78.06 94 LEU A CA 1
ATOM 778 C C . LEU A 1 94 ? 6.379 -9.788 -1.842 1.00 78.06 94 LEU A C 1
ATOM 780 O O . LEU A 1 94 ? 5.631 -10.010 -0.891 1.00 78.06 94 LEU A O 1
ATOM 784 N N . GLY A 1 95 ? 7.018 -8.624 -1.996 1.00 77.00 95 GLY A N 1
ATOM 785 C CA . GLY A 1 95 ? 6.928 -7.530 -1.027 1.00 77.00 95 GLY A CA 1
ATOM 786 C C . GLY A 1 95 ? 5.493 -7.041 -0.828 1.00 77.00 95 GLY A C 1
ATOM 787 O O . GLY A 1 95 ? 5.024 -6.925 0.305 1.00 77.00 95 GLY A O 1
ATOM 788 N N . ILE A 1 96 ? 4.757 -6.838 -1.924 1.00 74.38 96 ILE A N 1
ATOM 789 C CA . ILE A 1 96 ? 3.360 -6.385 -1.877 1.00 74.38 96 ILE A CA 1
ATOM 790 C C . ILE A 1 96 ? 2.468 -7.473 -1.255 1.00 74.38 96 ILE A C 1
ATOM 792 O O . ILE A 1 96 ? 1.620 -7.166 -0.416 1.00 74.38 96 ILE A O 1
ATOM 796 N N . SER A 1 97 ? 2.690 -8.751 -1.583 1.00 75.06 97 SER A N 1
ATOM 797 C CA . SER A 1 97 ? 1.923 -9.876 -1.021 1.00 75.06 97 SER A CA 1
ATOM 798 C C . SER A 1 97 ? 2.142 -10.049 0.488 1.00 75.06 97 SER A C 1
ATOM 800 O O . SER A 1 97 ? 1.184 -10.267 1.231 1.00 75.06 97 SER A O 1
ATOM 802 N N . ILE A 1 98 ? 3.382 -9.900 0.968 1.00 79.44 98 ILE A N 1
ATOM 803 C CA . ILE A 1 98 ? 3.705 -9.915 2.406 1.00 79.44 98 ILE A CA 1
ATOM 804 C C . ILE A 1 98 ? 3.072 -8.710 3.113 1.00 79.44 98 ILE A C 1
ATOM 806 O O . ILE A 1 98 ? 2.516 -8.856 4.206 1.00 79.44 98 ILE A O 1
ATOM 810 N N . GLY A 1 99 ? 3.103 -7.530 2.485 1.00 76.38 99 GLY A N 1
ATOM 811 C CA . GLY A 1 99 ? 2.438 -6.329 2.993 1.00 76.38 99 GLY A CA 1
ATOM 812 C C . GLY A 1 99 ? 0.927 -6.521 3.151 1.00 76.38 99 GLY A C 1
ATOM 813 O O . GLY A 1 99 ? 0.374 -6.210 4.206 1.00 76.38 99 GLY A O 1
ATOM 814 N N . LEU A 1 100 ? 0.271 -7.122 2.152 1.00 79.88 100 LEU A N 1
ATOM 815 C CA . LEU A 1 100 ? -1.150 -7.475 2.205 1.00 79.88 100 LEU A CA 1
ATOM 816 C C . LEU A 1 100 ? -1.454 -8.429 3.366 1.00 79.88 100 LEU A C 1
ATOM 818 O O . LEU A 1 100 ? -2.405 -8.218 4.117 1.00 79.88 100 LEU A O 1
ATOM 822 N N . LEU A 1 101 ? -0.645 -9.475 3.531 1.00 78.12 101 LEU A N 1
ATOM 823 C CA . LEU A 1 101 ? -0.856 -10.471 4.577 1.00 78.12 101 LEU A CA 1
ATOM 824 C C . LEU A 1 101 ? -0.690 -9.856 5.975 1.00 78.12 101 LEU A C 1
ATOM 826 O O . LEU A 1 101 ? -1.526 -10.071 6.851 1.00 78.12 101 LEU A O 1
ATOM 830 N N . SER A 1 102 ? 0.330 -9.012 6.150 1.00 77.62 102 SER A N 1
ATOM 831 C CA . SER A 1 102 ? 0.587 -8.278 7.397 1.00 77.62 102 SER A CA 1
ATOM 832 C C . SER A 1 102 ? -0.578 -7.352 7.753 1.00 77.62 102 SER A C 1
ATOM 834 O O . SER A 1 102 ? -1.023 -7.309 8.898 1.00 77.62 102 SER A O 1
ATOM 836 N N . ALA A 1 103 ? -1.131 -6.662 6.758 1.00 73.56 103 ALA A N 1
ATOM 837 C CA . ALA A 1 103 ? -2.297 -5.806 6.921 1.00 73.56 103 ALA A CA 1
ATOM 838 C C . ALA A 1 103 ? -3.547 -6.569 7.369 1.00 73.56 103 ALA A C 1
ATOM 840 O O . ALA A 1 103 ? -4.237 -6.145 8.295 1.00 73.56 103 ALA A O 1
ATOM 841 N N . ILE A 1 104 ? -3.820 -7.716 6.739 1.00 77.75 104 ILE A N 1
ATOM 842 C CA . ILE A 1 104 ? -4.934 -8.591 7.113 1.00 77.75 104 ILE A CA 1
ATOM 843 C C . ILE A 1 104 ? -4.753 -9.089 8.551 1.00 77.75 104 ILE A C 1
ATOM 845 O O . ILE A 1 104 ? -5.725 -9.122 9.305 1.00 77.75 104 ILE A O 1
ATOM 849 N N . MET A 1 105 ? -3.528 -9.444 8.958 1.00 77.50 105 MET A N 1
ATOM 850 C CA . MET A 1 105 ? -3.237 -9.855 10.336 1.00 77.50 105 MET A CA 1
ATOM 851 C C . MET A 1 105 ? -3.479 -8.722 11.341 1.00 77.50 105 MET A C 1
ATOM 853 O O . MET A 1 105 ? -4.102 -8.971 12.370 1.00 77.50 105 MET A O 1
ATOM 857 N N . ILE A 1 106 ? -3.070 -7.487 11.028 1.00 76.88 106 ILE A N 1
ATOM 858 C CA . ILE A 1 106 ? -3.335 -6.304 11.867 1.00 76.88 106 ILE A CA 1
ATOM 859 C C . ILE A 1 106 ? -4.842 -6.066 12.002 1.00 76.88 106 ILE A C 1
ATOM 861 O O . ILE A 1 106 ? -5.329 -5.905 13.115 1.00 76.88 106 ILE A O 1
ATOM 865 N N . ILE A 1 107 ? -5.594 -6.099 10.896 1.00 74.00 107 ILE A N 1
ATOM 866 C CA . ILE A 1 107 ? -7.055 -5.908 10.902 1.00 74.00 107 ILE A CA 1
ATOM 867 C C . ILE A 1 107 ? -7.755 -7.029 11.683 1.00 74.00 107 ILE A C 1
ATOM 869 O O . ILE A 1 107 ? -8.677 -6.777 12.455 1.00 74.00 107 ILE A O 1
ATOM 873 N N . LYS A 1 108 ? -7.317 -8.283 11.521 1.00 70.38 108 LYS A N 1
ATOM 874 C CA . LYS A 1 108 ? -7.873 -9.418 12.269 1.00 70.38 108 LYS A CA 1
ATOM 875 C C . LYS A 1 108 ? -7.569 -9.315 13.767 1.00 70.38 108 LYS A C 1
ATOM 877 O O . LYS A 1 108 ? -8.425 -9.686 14.561 1.00 70.38 108 LYS A O 1
ATOM 882 N N . GLY A 1 109 ? -6.400 -8.792 14.136 1.00 66.38 109 GLY A N 1
ATOM 883 C CA . GLY A 1 109 ? -6.007 -8.534 15.522 1.00 66.38 109 GLY A CA 1
ATOM 884 C C . GLY A 1 109 ? -6.784 -7.407 16.212 1.00 66.38 109 GLY A C 1
ATOM 885 O O . GLY A 1 109 ? -6.650 -7.256 17.415 1.00 66.38 109 GLY A O 1
ATOM 886 N N . GLN A 1 110 ? -7.616 -6.640 15.493 1.00 63.53 110 GLN A N 1
ATOM 887 C CA . GLN A 1 110 ? -8.520 -5.643 16.091 1.00 63.53 110 GLN A CA 1
ATOM 888 C C . GLN A 1 110 ? -9.793 -6.259 16.708 1.00 63.53 110 GLN A C 1
ATOM 890 O O . GLN A 1 110 ? -10.620 -5.522 17.236 1.00 63.53 110 GLN A O 1
ATOM 895 N N . LYS A 1 111 ? -10.005 -7.581 16.588 1.00 52.91 111 LYS A N 1
ATOM 896 C CA . LYS A 1 111 ? -11.205 -8.274 17.099 1.00 52.91 111 LYS A CA 1
ATOM 897 C C . LYS A 1 111 ? -11.142 -8.686 18.576 1.00 52.91 111 LYS A C 1
ATOM 899 O O . LYS A 1 111 ? -12.168 -9.154 19.071 1.00 52.91 111 LYS A O 1
ATOM 904 N N . ASP A 1 112 ? -10.003 -8.500 19.234 1.00 44.66 112 ASP A N 1
ATOM 905 C CA . ASP A 1 112 ? -9.768 -8.822 20.648 1.00 44.66 112 ASP A CA 1
ATOM 906 C C . ASP A 1 112 ? -9.519 -7.540 21.461 1.00 44.66 112 ASP A C 1
ATOM 908 O O . ASP A 1 112 ? -9.908 -7.515 22.652 1.00 44.66 112 ASP A O 1
#

Foldseek 3Di:
DQLVVLCVQLVVLVVQLVVCVVVVVVVSNLVSVLSNQLSCLVSVCVSPVDDLVCSLVVSLVVLVVSLVVSLVVCCCCVVVPVVDDVVVVVVVVVVSVVVSVVSNVSSVVSND

Sequence (112 aa):
MSRKILLLPPLFLLVGSVFSCQSNESLDFWFWLFGFLFSCLIFLPVALSFDDKKVPVFQIFFLMILFLIFFARLAFWDFLSLGLKTHEALLYGLGISIGLLSAIMIIKGQKD